Protein AF-A0A8J1UTD4-F1 (afdb_monomer_lite)

InterPro domains:
  IPR028082 Periplasmic binding protein-like I [SSF53822] (14-89)

Organism: Owenia fusiformis (NCBI:txid6347)

Sequence (133 aa):
NYKHSTNKDKRLLDLLYKNLLDVDFEGVTGRYFYNKTSGARQKDSYVGIWNTNRTLLEIGYYDTKENNLTMTEPPAVILKSKGGTAPPDSEKEHIVRRRISKASIIALSVFAGVGIVLALICIVYAVIHHEHV

pLDDT: mean 83.02, std 11.2, range [40.78, 97.5]

Foldseek 3Di:
DDPDDDPVNVVVVVVVLVVQQQDWDQDPQGIWHADPPPRDIDHKDWDWDQAPVRDTDTFWIADPVVRDTDGPDPQQVVVVVRPGHDDDPDDDDDPDDDDDDPVVVVVVVVVVVVVVVVVVVVVVVCVVCVVVD

Structure (mmCIF, N/CA/C/O backbone):
data_AF-A0A8J1UTD4-F1
#
_entry.id   AF-A0A8J1UTD4-F1
#
loop_
_atom_site.group_PDB
_atom_site.id
_atom_site.type_symbol
_atom_site.label_atom_id
_atom_site.label_alt_id
_atom_site.label_comp_id
_atom_site.label_asym_id
_atom_site.label_entity_id
_atom_site.label_seq_id
_atom_site.pdbx_PDB_ins_code
_atom_site.Cartn_x
_atom_site.Cartn_y
_atom_site.Cartn_z
_atom_site.occupancy
_atom_site.B_iso_or_equiv
_atom_site.auth_seq_id
_atom_site.auth_comp_id
_atom_site.auth_asym_id
_atom_site.auth_atom_id
_atom_site.pdbx_PDB_model_num
ATOM 1 N N . ASN A 1 1 ? -13.938 -25.882 48.367 1.00 40.78 1 ASN A N 1
ATOM 2 C C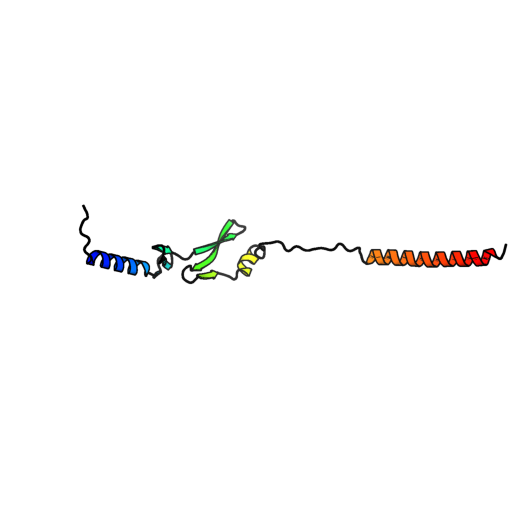A . ASN A 1 1 ? -15.348 -26.262 48.598 1.00 40.78 1 ASN A CA 1
ATOM 3 C C . ASN A 1 1 ? -16.274 -25.523 47.643 1.00 40.78 1 ASN A C 1
ATOM 5 O O . ASN A 1 1 ? -16.813 -24.503 48.026 1.00 40.78 1 ASN A O 1
ATOM 9 N N . TYR A 1 2 ? -16.470 -26.020 46.419 1.00 48.00 2 TYR A N 1
ATOM 10 C CA . TYR A 1 2 ? -17.560 -25.561 45.542 1.00 48.00 2 TYR A CA 1
ATOM 11 C C . TYR A 1 2 ? -18.126 -26.775 44.799 1.00 48.00 2 TYR A C 1
ATOM 13 O O . TYR A 1 2 ? -17.846 -27.013 43.629 1.00 48.00 2 TYR A O 1
ATOM 21 N N . LYS A 1 3 ? -18.858 -27.617 45.531 1.00 51.88 3 LYS A N 1
ATOM 22 C CA . LYS A 1 3 ? -19.597 -28.763 44.988 1.00 51.88 3 LYS A CA 1
ATOM 23 C C . LYS A 1 3 ? -21.082 -28.512 45.219 1.00 51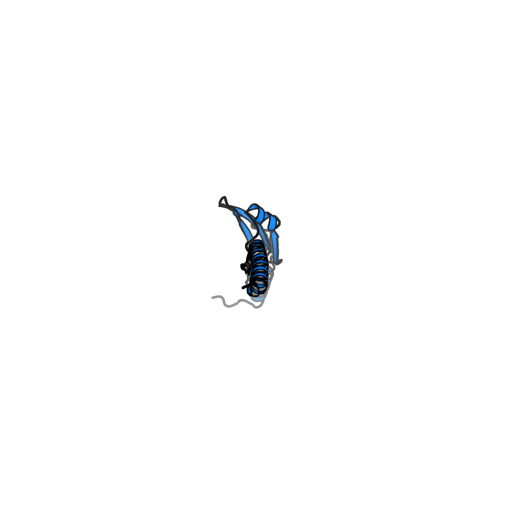.88 3 LYS A C 1
ATOM 25 O O . LYS A 1 3 ? -21.604 -28.900 46.250 1.00 51.88 3 LYS A O 1
ATOM 30 N N . HIS A 1 4 ? -21.695 -27.787 44.284 1.00 50.75 4 HIS A N 1
ATOM 31 C CA . HIS A 1 4 ? -23.084 -27.931 43.824 1.00 50.75 4 HIS A CA 1
ATOM 32 C C . HIS A 1 4 ? -23.434 -26.741 42.921 1.00 50.75 4 HIS A C 1
ATOM 34 O O . HIS A 1 4 ? -24.132 -25.822 43.320 1.00 50.75 4 HIS A O 1
ATOM 40 N N . SER A 1 5 ? -22.931 -26.754 41.683 1.00 56.34 5 SER A N 1
ATOM 41 C CA . SER A 1 5 ? -23.576 -25.996 40.607 1.00 56.34 5 SER A CA 1
ATOM 42 C C . SER A 1 5 ? -24.716 -26.870 40.094 1.00 56.34 5 SER A C 1
ATOM 44 O O . SER A 1 5 ? -24.477 -27.965 39.570 1.00 56.34 5 SER A O 1
ATOM 46 N N . THR A 1 6 ? -25.955 -26.454 40.343 1.00 67.69 6 THR A N 1
ATOM 47 C CA . THR A 1 6 ? -27.141 -27.160 39.858 1.00 67.69 6 THR A CA 1
ATOM 48 C C . THR A 1 6 ? -27.233 -27.012 38.334 1.00 67.69 6 THR A C 1
ATOM 50 O O . THR A 1 6 ? -26.713 -26.062 37.754 1.00 67.69 6 THR A O 1
ATOM 53 N N . ASN A 1 7 ? -27.894 -27.943 37.637 1.00 69.94 7 ASN A N 1
ATOM 54 C CA . ASN A 1 7 ? -28.043 -27.882 36.170 1.00 69.94 7 ASN A CA 1
ATOM 55 C C . ASN A 1 7 ? -28.682 -26.564 35.674 1.00 69.94 7 ASN A C 1
ATOM 57 O O . ASN A 1 7 ? -28.468 -26.157 34.533 1.00 69.94 7 ASN A O 1
ATOM 61 N N . LYS A 1 8 ? -29.456 -25.888 36.536 1.00 75.75 8 LYS A N 1
ATOM 62 C CA . LYS A 1 8 ? -30.013 -24.558 36.267 1.00 75.75 8 LYS A CA 1
ATOM 63 C C . LYS A 1 8 ? -28.929 -23.480 36.234 1.00 75.75 8 LYS A C 1
ATOM 65 O O . LYS A 1 8 ? -28.942 -22.671 35.314 1.00 75.75 8 LYS A O 1
ATOM 70 N N . ASP A 1 9 ? -27.965 -23.523 37.150 1.00 81.50 9 ASP A N 1
ATOM 71 C CA . ASP A 1 9 ? -26.876 -22.539 37.234 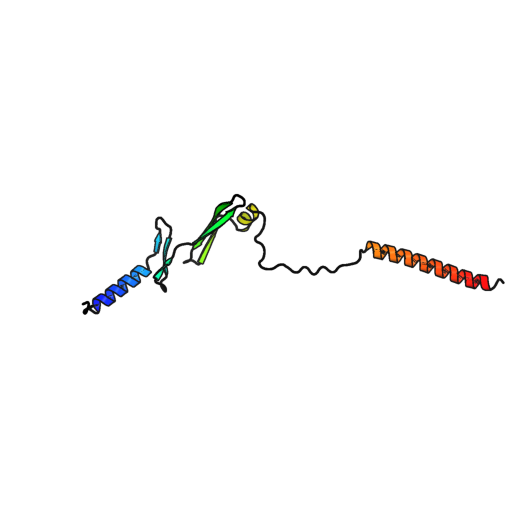1.00 81.50 9 ASP A CA 1
ATOM 72 C C . ASP A 1 9 ? -25.966 -22.600 36.003 1.00 81.50 9 ASP A C 1
ATOM 74 O O . ASP A 1 9 ? -25.563 -21.567 35.477 1.00 81.50 9 ASP A O 1
ATOM 78 N N . LYS A 1 10 ? -25.709 -23.807 35.478 1.00 83.06 10 LYS A N 1
ATOM 79 C CA . LYS A 1 10 ? -24.943 -23.990 34.233 1.00 83.06 10 LYS A CA 1
ATOM 80 C C . LYS A 1 10 ? -25.666 -23.422 33.012 1.00 83.06 10 LYS A C 1
ATOM 82 O O . LYS A 1 10 ? -25.052 -22.726 32.215 1.00 83.06 10 LYS A O 1
ATOM 87 N N . ARG A 1 11 ? -26.977 -23.666 32.887 1.00 87.06 11 ARG A N 1
ATOM 88 C CA . ARG A 1 11 ? -27.796 -23.081 31.809 1.00 87.06 11 ARG A CA 1
ATOM 89 C C . ARG A 1 11 ? -27.839 -21.560 31.877 1.00 87.06 11 ARG A C 1
ATOM 91 O O . ARG A 1 11 ? -27.837 -20.907 30.840 1.00 87.06 11 ARG A O 1
ATOM 98 N N . LEU A 1 12 ? -27.910 -21.011 33.086 1.00 88.38 12 LEU A N 1
ATOM 99 C CA . LEU A 1 12 ? -27.949 -19.570 33.304 1.00 88.38 12 LEU A CA 1
ATOM 100 C C . LEU A 1 12 ? -26.598 -18.933 32.951 1.00 88.38 12 LEU A C 1
ATOM 102 O O . LEU A 1 12 ? -26.571 -17.899 32.287 1.00 88.38 12 LEU A O 1
ATOM 1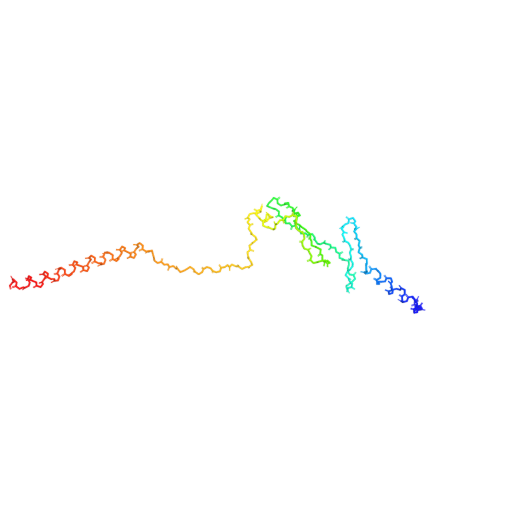06 N N . LEU A 1 13 ? -25.490 -19.595 33.298 1.00 90.00 13 LEU A N 1
ATOM 107 C CA . LEU A 1 13 ? -24.144 -19.184 32.903 1.00 90.00 13 LEU A CA 1
ATOM 108 C C . LEU A 1 13 ? -23.944 -19.230 31.379 1.00 90.00 13 LEU A C 1
ATOM 110 O O . LEU A 1 13 ? -23.438 -18.265 30.817 1.00 90.00 13 LEU A O 1
ATOM 114 N N . ASP A 1 14 ? -24.392 -20.293 30.705 1.00 89.56 14 ASP A N 1
ATOM 115 C CA . ASP A 1 14 ? -24.326 -20.400 29.239 1.00 89.56 14 ASP A CA 1
ATOM 116 C C . ASP A 1 14 ? -25.153 -19.311 28.545 1.00 89.56 14 ASP A C 1
ATOM 118 O O . ASP A 1 14 ? -24.707 -18.712 27.567 1.00 89.56 14 ASP A O 1
ATOM 122 N N . LEU A 1 15 ? -26.351 -19.019 29.061 1.00 88.38 15 LEU A N 1
ATOM 123 C CA . LEU A 1 15 ? -27.193 -17.927 28.564 1.00 88.38 15 LEU A CA 1
ATOM 124 C C . LEU A 1 15 ? -26.518 -16.567 28.745 1.00 88.38 15 LEU A C 1
ATOM 126 O O . LEU A 1 15 ? -26.526 -15.757 27.821 1.00 88.38 15 LEU A O 1
ATOM 130 N N . LEU A 1 16 ? -25.921 -16.315 29.910 1.00 90.12 16 LEU A N 1
ATOM 131 C CA . LEU A 1 16 ? -25.166 -15.089 30.164 1.00 90.12 16 LEU A CA 1
ATOM 132 C C . LEU A 1 16 ? -23.961 -14.973 29.232 1.00 90.12 16 LEU A C 1
ATOM 134 O O . LEU A 1 16 ? -23.761 -13.917 28.640 1.00 90.12 16 LEU A O 1
ATOM 138 N N . TYR A 1 17 ? -23.196 -16.050 29.059 1.00 89.31 17 TYR A N 1
ATOM 139 C CA . TYR A 1 17 ? -22.024 -16.064 28.189 1.00 89.31 17 TYR A CA 1
ATOM 140 C C . TYR A 1 17 ? -22.405 -15.822 26.726 1.00 89.31 17 TYR A C 1
ATOM 142 O O . TYR A 1 17 ? -21.790 -15.001 26.049 1.00 89.31 17 TYR A O 1
ATOM 150 N N . LYS A 1 18 ? -23.479 -16.462 26.251 1.00 88.38 18 LYS A N 1
ATOM 151 C CA . LYS A 1 18 ? -24.000 -16.249 24.898 1.00 88.38 18 LYS A CA 1
ATOM 152 C C . LYS A 1 18 ? -24.453 -14.805 24.680 1.00 88.38 18 LYS A C 1
ATOM 154 O O . LYS A 1 18 ? -24.073 -14.200 23.685 1.00 88.38 18 LYS A O 1
ATOM 159 N N . ASN A 1 19 ? -25.216 -14.246 25.620 1.00 90.19 19 ASN A N 1
ATOM 160 C CA . ASN A 1 19 ? -25.672 -12.858 25.531 1.00 90.19 19 ASN A CA 1
ATOM 161 C C . ASN A 1 19 ? -24.507 -11.865 25.601 1.00 90.19 19 ASN A C 1
ATOM 163 O O . ASN A 1 19 ? -24.537 -10.858 24.905 1.00 90.19 19 ASN A O 1
ATOM 167 N N . LEU A 1 20 ? -23.470 -12.154 26.395 1.00 89.44 20 LEU A N 1
ATOM 168 C CA . LEU A 1 20 ? -22.266 -11.328 26.472 1.00 89.44 20 LEU A CA 1
ATOM 169 C C . LEU A 1 20 ? -21.536 -11.275 25.123 1.00 89.44 20 LEU A C 1
ATOM 171 O O . LEU A 1 20 ? -21.106 -10.205 24.706 1.00 89.44 20 LEU A O 1
ATOM 175 N N . LEU A 1 21 ? -21.418 -12.411 24.432 1.00 89.50 21 LEU A N 1
ATOM 176 C CA . LEU A 1 21 ? -20.761 -12.483 23.124 1.00 89.50 21 LEU A CA 1
ATOM 177 C C . LEU A 1 21 ? -21.562 -11.825 21.989 1.00 89.50 21 LEU A C 1
ATOM 179 O O . LEU A 1 21 ? -20.983 -11.510 20.952 1.00 89.50 21 LEU A O 1
ATOM 183 N N . ASP A 1 22 ? -22.865 -11.610 22.173 1.00 88.56 22 ASP A N 1
ATOM 184 C CA . ASP A 1 22 ? -23.736 -10.930 21.203 1.00 88.56 22 ASP A CA 1
ATOM 185 C C . ASP A 1 22 ? -23.795 -9.401 21.403 1.00 88.56 22 ASP A C 1
ATOM 187 O O . ASP A 1 22 ? -24.501 -8.708 20.670 1.00 88.56 22 ASP A O 1
ATOM 191 N N . VAL A 1 23 ? -23.037 -8.854 22.357 1.00 87.94 23 VAL A N 1
ATOM 192 C CA . VAL A 1 23 ? -22.967 -7.409 22.603 1.00 87.94 23 VAL A CA 1
ATOM 193 C C . VAL A 1 23 ? -22.237 -6.685 21.462 1.00 87.94 23 VAL A C 1
ATOM 195 O O . VAL A 1 23 ? -21.096 -7.014 21.135 1.00 87.94 23 VAL A O 1
ATOM 198 N N . ASP A 1 24 ? -22.891 -5.658 20.913 1.00 88.56 24 ASP A N 1
ATOM 199 C CA . ASP A 1 24 ? -22.354 -4.701 19.938 1.00 88.56 24 ASP A CA 1
ATOM 200 C C . ASP A 1 24 ? -22.865 -3.295 20.286 1.00 88.56 24 ASP A C 1
ATOM 202 O O . ASP A 1 24 ? -24.078 -3.070 20.299 1.00 88.56 24 ASP A O 1
ATOM 206 N N . PHE A 1 25 ? -21.969 -2.371 20.638 1.00 87.56 25 PHE A N 1
ATOM 207 C CA . PHE A 1 25 ? -22.339 -0.991 20.973 1.00 87.56 25 PHE A CA 1
ATOM 208 C C . PHE A 1 25 ? -21.211 0.005 20.696 1.00 87.56 25 PHE A C 1
ATOM 210 O O . PHE A 1 25 ? -20.037 -0.356 20.658 1.00 87.56 25 PHE A O 1
ATOM 217 N N . GLU A 1 26 ? -21.569 1.282 20.573 1.00 85.75 26 GLU A N 1
ATOM 218 C CA . GLU A 1 26 ? -20.621 2.385 20.409 1.00 85.75 26 GLU A CA 1
ATOM 219 C C . GLU A 1 26 ? -20.211 2.957 21.775 1.00 85.75 26 GLU A C 1
ATOM 221 O O . GLU A 1 26 ? -21.054 3.439 22.536 1.00 85.75 26 GLU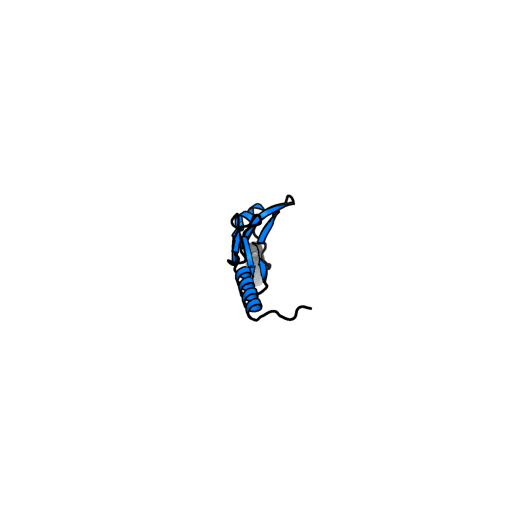 A O 1
ATOM 226 N N . GLY A 1 27 ? -18.922 2.884 22.112 1.00 84.12 27 GLY A N 1
ATOM 227 C CA . GLY A 1 27 ? -18.367 3.463 23.338 1.00 84.12 27 GLY A CA 1
ATOM 228 C C . GLY A 1 27 ? -17.542 4.724 23.075 1.00 84.12 27 GLY A C 1
ATOM 229 O O . GLY A 1 27 ? -17.284 5.098 21.939 1.00 84.12 27 GLY A O 1
ATOM 230 N N . VAL A 1 28 ? -17.014 5.343 24.138 1.00 82.31 28 VAL A N 1
ATOM 231 C CA . VAL A 1 28 ? -16.109 6.514 24.026 1.00 82.31 28 VAL A CA 1
ATOM 232 C C . VAL A 1 28 ? -14.872 6.204 23.176 1.00 82.31 28 VAL A C 1
ATOM 234 O O . VAL A 1 28 ? -14.298 7.080 22.540 1.00 82.31 28 VAL A O 1
ATOM 237 N N . THR A 1 29 ? -14.445 4.942 23.168 1.00 75.88 29 THR A N 1
ATOM 238 C CA . THR A 1 29 ? -13.281 4.501 22.404 1.00 75.88 29 THR A CA 1
ATOM 239 C C . THR A 1 29 ? -13.628 3.953 21.021 1.00 75.88 29 THR A C 1
ATOM 241 O O . THR A 1 29 ? -12.717 3.414 20.402 1.00 75.88 29 THR A O 1
ATOM 244 N N . GLY A 1 30 ? -14.876 4.028 20.557 1.00 76.44 30 GLY A N 1
ATOM 245 C CA . GLY A 1 30 ? -15.337 3.447 19.290 1.00 76.44 30 GLY A CA 1
ATOM 246 C C . GLY A 1 30 ? -16.252 2.227 19.460 1.00 76.44 30 GLY A C 1
ATOM 247 O O . GLY A 1 30 ? -16.521 1.802 20.595 1.00 76.44 30 GLY A O 1
ATOM 248 N N . ARG A 1 31 ? -16.669 1.641 18.331 1.00 82.12 31 ARG A N 1
ATOM 249 C CA . ARG A 1 31 ? -17.481 0.421 18.269 1.00 82.12 31 ARG A CA 1
ATOM 250 C C . ARG A 1 31 ? -16.807 -0.738 18.984 1.00 82.12 31 ARG A C 1
ATOM 252 O O . ARG A 1 31 ? -15.606 -0.996 18.848 1.00 82.12 31 ARG A O 1
ATOM 259 N N . TYR A 1 32 ? -17.608 -1.442 19.759 1.00 83.75 32 TYR A N 1
ATOM 260 C CA . TYR A 1 32 ? -17.196 -2.542 20.600 1.00 83.75 32 TYR A CA 1
ATOM 261 C C . TYR A 1 32 ? -18.010 -3.776 20.266 1.00 83.75 32 TYR A C 1
ATOM 263 O O . TYR A 1 32 ? -19.236 -3.731 20.301 1.00 83.75 32 TYR A O 1
ATOM 271 N N . PHE A 1 33 ? -17.331 -4.895 20.041 1.00 89.19 33 PHE A N 1
ATOM 272 C CA . PHE A 1 33 ? -17.985 -6.187 19.897 1.00 89.19 33 PHE A CA 1
ATOM 273 C C . PHE A 1 33 ? -17.048 -7.323 20.303 1.00 89.19 33 PHE A C 1
ATOM 275 O O . PHE A 1 33 ? -15.826 -7.164 20.366 1.00 89.19 33 PHE A O 1
ATOM 282 N N . TYR A 1 34 ? -17.617 -8.491 20.584 1.00 89.31 34 TYR A N 1
ATOM 283 C CA . TYR A 1 34 ? -16.847 -9.694 20.878 1.00 89.31 34 TYR A CA 1
ATOM 284 C C . TYR A 1 34 ? -16.747 -10.613 19.664 1.00 89.31 34 TYR A C 1
ATOM 286 O O . TYR A 1 34 ? -17.705 -10.821 18.919 1.00 89.31 34 TYR A O 1
ATOM 294 N N . ASN A 1 35 ? -15.583 -11.236 19.498 1.00 85.88 35 ASN A N 1
ATOM 295 C CA . ASN A 1 35 ? -15.441 -12.369 18.600 1.00 85.88 35 ASN A CA 1
ATOM 296 C C . ASN A 1 35 ? -16.121 -13.594 19.231 1.00 85.88 35 ASN A C 1
ATOM 298 O O . ASN A 1 35 ? -15.718 -14.053 20.300 1.00 85.88 35 ASN A O 1
ATOM 302 N N . LYS A 1 36 ? -17.131 -14.146 18.551 1.00 83.62 36 LYS A N 1
ATOM 303 C CA . LYS A 1 36 ? -17.937 -15.269 19.061 1.00 83.62 36 LYS A CA 1
ATOM 304 C C . LYS A 1 36 ? -17.143 -16.560 19.277 1.00 83.62 36 LYS A C 1
ATOM 306 O O . LYS A 1 36 ? -17.564 -17.395 20.069 1.00 83.62 36 LYS A O 1
ATOM 311 N N . THR A 1 37 ? -16.016 -16.727 18.588 1.00 83.75 37 THR A N 1
ATOM 312 C CA . THR A 1 37 ? -15.190 -17.940 18.655 1.00 83.75 37 THR A CA 1
ATOM 313 C C . THR A 1 37 ? -14.095 -17.824 19.708 1.00 83.75 37 THR A C 1
ATOM 315 O O . THR A 1 37 ? -13.840 -18.780 20.434 1.00 83.75 37 THR A O 1
ATOM 318 N N . SER A 1 38 ? -13.430 -16.670 19.801 1.00 85.69 38 SER A N 1
ATOM 319 C CA . SER A 1 38 ? -12.308 -16.481 20.733 1.00 85.69 38 SER A CA 1
ATOM 320 C C . SER A 1 38 ? -12.699 -15.822 22.055 1.00 85.69 38 SER A C 1
ATOM 322 O O . SER A 1 38 ? -11.901 -15.819 22.989 1.00 85.69 38 SER A O 1
ATOM 324 N N . GLY A 1 39 ? -13.885 -15.211 22.137 1.00 84.19 39 GLY A N 1
ATOM 325 C CA . GLY A 1 39 ? -14.289 -14.367 23.264 1.00 84.19 39 GLY A CA 1
ATOM 326 C C . GLY A 1 39 ? -13.466 -13.082 23.397 1.00 84.19 39 GLY A C 1
ATOM 327 O O . GLY A 1 39 ? -13.620 -12.346 24.371 1.00 84.19 39 GLY A O 1
ATOM 328 N N . ALA A 1 40 ? -12.582 -12.797 22.436 1.00 85.88 40 ALA A N 1
ATOM 329 C CA . ALA A 1 40 ? -11.758 -11.603 22.456 1.00 85.88 40 ALA A CA 1
ATOM 330 C C . ALA A 1 40 ? -12.596 -10.378 22.091 1.00 85.88 40 ALA A C 1
ATOM 332 O O . ALA A 1 40 ? -13.377 -10.393 21.137 1.00 85.88 40 ALA A O 1
ATOM 333 N N . ARG A 1 41 ? -12.381 -9.294 22.833 1.00 85.12 41 ARG A N 1
ATOM 334 C CA . ARG A 1 41 ? -12.854 -7.964 22.461 1.00 85.12 41 ARG A CA 1
ATOM 335 C C . ARG A 1 41 ? -12.209 -7.560 21.134 1.00 85.12 41 ARG A C 1
ATOM 337 O O . ARG A 1 41 ? -10.984 -7.599 21.010 1.00 85.12 41 ARG A O 1
ATOM 344 N N . GLN A 1 42 ? -13.026 -7.107 20.196 1.00 85.62 42 GLN A N 1
ATOM 345 C CA . GLN A 1 42 ? -12.595 -6.489 18.951 1.00 85.62 42 GLN A CA 1
ATOM 346 C C . GLN A 1 42 ? -13.011 -5.019 18.909 1.00 85.62 42 GLN A C 1
ATOM 348 O O . GLN A 1 42 ? -13.904 -4.572 19.632 1.00 85.62 42 GLN A O 1
ATOM 353 N N . LYS A 1 43 ? -12.256 -4.260 18.124 1.00 83.06 43 LYS A N 1
ATOM 354 C CA . LYS A 1 43 ? -12.416 -2.830 17.891 1.00 83.06 43 LYS A CA 1
ATOM 355 C C . LYS A 1 43 ? -11.910 -2.551 16.479 1.00 83.06 43 LYS A C 1
ATOM 357 O O . LYS A 1 43 ? -11.000 -3.241 16.008 1.00 83.06 43 LYS A O 1
ATOM 362 N N . ASP A 1 44 ? -12.447 -1.520 15.850 1.00 82.19 44 ASP A N 1
ATOM 363 C CA . ASP A 1 44 ? -11.919 -0.990 14.600 1.00 82.19 44 ASP A CA 1
ATOM 364 C C . ASP A 1 44 ? -10.435 -0.636 14.724 1.00 82.19 44 ASP A C 1
ATOM 366 O O . ASP A 1 44 ? -9.964 -0.067 15.721 1.00 82.19 44 ASP A O 1
ATOM 370 N N . SER A 1 45 ? -9.684 -1.021 13.697 1.00 83.62 45 SER A N 1
ATOM 371 C CA . SER A 1 45 ? -8.248 -0.784 13.626 1.00 83.62 45 SER A CA 1
ATOM 372 C C . SER A 1 45 ? -7.977 0.559 12.966 1.00 83.62 45 SER A C 1
ATOM 374 O O . SER A 1 45 ? -8.525 0.872 11.916 1.00 83.62 45 SER A O 1
ATOM 376 N N . TYR A 1 46 ? -7.109 1.350 13.583 1.00 85.38 46 TYR A N 1
ATOM 377 C CA . TYR A 1 46 ? -6.666 2.634 13.054 1.00 85.38 46 TYR A CA 1
ATOM 378 C C . TYR A 1 46 ? -5.559 2.437 12.016 1.00 85.38 46 TYR A C 1
ATOM 380 O O . TYR A 1 46 ? -4.636 1.647 12.235 1.00 85.38 46 TYR A O 1
ATOM 388 N N . VAL A 1 47 ? -5.617 3.197 10.922 1.00 86.50 47 VAL A N 1
ATOM 389 C CA . VAL A 1 47 ? -4.566 3.240 9.905 1.00 86.50 47 VAL A CA 1
ATOM 390 C C . VAL A 1 47 ? -3.992 4.652 9.840 1.00 86.50 47 VAL A C 1
ATOM 392 O O . VAL A 1 47 ? -4.692 5.623 9.547 1.00 86.50 47 VAL A O 1
ATOM 395 N N . GLY A 1 48 ? -2.688 4.759 10.089 1.00 86.69 48 GLY A N 1
ATOM 396 C CA . GLY A 1 48 ? -1.954 6.017 10.027 1.00 86.69 48 GLY A CA 1
ATOM 397 C C . GLY A 1 48 ? -0.672 5.897 9.218 1.00 86.69 48 GLY A C 1
ATOM 398 O O . GLY A 1 48 ? -0.101 4.813 9.082 1.00 86.69 48 GLY A O 1
ATOM 399 N N . ILE A 1 49 ? -0.212 7.028 8.693 1.00 84.50 49 ILE A N 1
ATOM 400 C CA . ILE A 1 49 ? 1.036 7.131 7.941 1.00 84.50 49 ILE A CA 1
ATOM 401 C C . ILE A 1 49 ? 1.894 8.266 8.495 1.00 84.50 49 ILE A C 1
ATOM 403 O O . ILE A 1 49 ? 1.395 9.331 8.864 1.00 84.50 49 ILE A O 1
ATOM 407 N N . TRP A 1 50 ? 3.205 8.049 8.554 1.00 82.69 50 TRP A N 1
ATOM 408 C CA . TRP A 1 50 ? 4.147 9.091 8.945 1.00 82.69 50 TRP A CA 1
ATOM 409 C C . TRP A 1 50 ? 4.449 9.994 7.755 1.00 82.69 50 TRP A C 1
ATOM 411 O O . TRP A 1 50 ? 4.860 9.534 6.691 1.00 82.69 50 TRP A O 1
ATOM 421 N N . ASN A 1 51 ? 4.259 11.296 7.937 1.00 76.75 51 ASN A N 1
ATOM 422 C CA . ASN A 1 51 ? 4.657 12.291 6.953 1.00 76.75 51 ASN A CA 1
ATOM 423 C C . ASN A 1 51 ? 6.182 12.530 6.989 1.00 76.75 51 ASN A C 1
ATOM 425 O O . ASN A 1 51 ? 6.846 12.237 7.984 1.00 76.75 51 ASN A O 1
ATOM 429 N N . THR A 1 52 ? 6.731 13.160 5.947 1.00 74.19 52 THR A N 1
ATOM 430 C CA . THR A 1 52 ? 8.130 13.623 5.871 1.00 74.19 52 THR A CA 1
ATOM 431 C C . THR A 1 52 ? 8.528 14.506 7.058 1.00 74.19 52 THR A C 1
ATOM 433 O O . THR A 1 52 ? 9.659 14.438 7.528 1.00 74.19 52 THR A O 1
ATOM 436 N N . ASN A 1 53 ? 7.572 15.255 7.614 1.00 80.81 53 ASN A N 1
ATOM 437 C CA . ASN A 1 53 ? 7.754 16.090 8.806 1.00 80.81 53 ASN A CA 1
ATOM 438 C C . ASN A 1 53 ? 7.641 15.314 10.135 1.00 80.81 53 ASN A C 1
ATOM 440 O O . ASN A 1 53 ? 7.511 15.932 11.188 1.00 80.81 53 ASN A O 1
ATOM 444 N N . ARG A 1 54 ? 7.658 13.973 10.103 1.00 84.06 54 ARG A N 1
ATOM 445 C CA . ARG A 1 54 ? 7.506 13.085 11.273 1.00 84.06 54 ARG A CA 1
ATOM 446 C C . ARG A 1 54 ? 6.222 13.320 12.070 1.00 84.06 54 ARG A C 1
ATOM 448 O O . ARG A 1 54 ? 6.181 13.098 13.274 1.00 84.06 54 ARG A O 1
ATOM 455 N N . THR A 1 55 ? 5.163 13.746 11.394 1.00 83.94 55 THR A N 1
ATOM 456 C CA . THR A 1 55 ? 3.825 13.822 11.974 1.00 83.94 55 THR A CA 1
ATOM 457 C C . THR A 1 55 ? 3.033 12.585 11.572 1.00 83.94 55 THR A C 1
ATOM 459 O O . THR A 1 55 ? 3.026 12.212 10.396 1.00 83.94 55 THR A O 1
ATOM 462 N N . LEU A 1 56 ? 2.399 11.932 12.548 1.00 84.44 56 LEU A N 1
ATOM 463 C CA . LEU A 1 56 ? 1.475 10.833 12.290 1.00 84.44 56 LEU A CA 1
ATOM 464 C C . LEU A 1 56 ? 0.168 11.423 11.757 1.00 84.44 56 LEU A C 1
ATOM 466 O O . LEU A 1 56 ? -0.471 12.227 12.434 1.00 84.44 56 LEU A O 1
ATOM 470 N N . LEU A 1 57 ? -0.196 11.046 10.537 1.00 83.50 57 LEU A N 1
ATOM 471 C CA . LEU A 1 57 ? -1.456 11.420 9.916 1.00 83.50 57 LEU A CA 1
ATOM 472 C C . LEU A 1 57 ? -2.384 10.209 9.914 1.00 83.50 57 LEU A C 1
ATOM 474 O O . LEU A 1 57 ? -2.000 9.126 9.477 1.00 83.50 57 LEU A O 1
ATOM 478 N N . GLU A 1 58 ? -3.610 10.418 10.364 1.00 86.81 58 GLU A N 1
ATOM 479 C CA . GLU A 1 58 ? -4.694 9.453 10.241 1.00 86.81 58 GLU A CA 1
ATOM 480 C C . GLU A 1 58 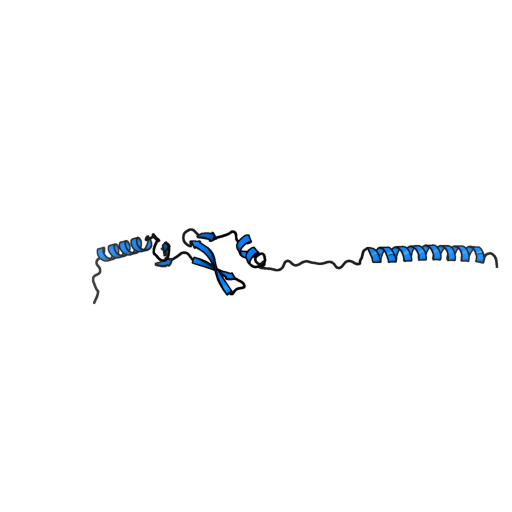? -5.213 9.401 8.807 1.00 86.81 58 GLU A C 1
ATOM 482 O O . GLU A 1 58 ? -5.539 10.436 8.224 1.00 86.81 58 GLU A O 1
ATOM 487 N N . ILE A 1 59 ? -5.275 8.197 8.237 1.00 88.31 59 ILE A N 1
ATOM 488 C CA . ILE A 1 59 ? -5.691 7.993 6.842 1.00 88.31 59 ILE A CA 1
ATOM 489 C C . ILE A 1 59 ? -6.918 7.096 6.701 1.00 88.31 59 ILE A C 1
ATOM 491 O O . ILE A 1 59 ? -7.467 6.995 5.603 1.00 88.31 59 ILE A O 1
ATOM 495 N N . GLY A 1 60 ? -7.358 6.456 7.784 1.00 89.75 60 GLY A N 1
ATOM 496 C CA . GLY A 1 60 ? -8.573 5.661 7.775 1.00 89.75 60 GLY A CA 1
ATOM 497 C C . GLY A 1 60 ? -8.721 4.718 8.959 1.00 89.75 60 GLY A C 1
ATOM 498 O O . GLY A 1 60 ? -7.874 4.649 9.853 1.00 89.75 60 GLY A O 1
ATOM 499 N N . TYR A 1 61 ? -9.798 3.945 8.900 1.00 89.31 61 TYR A N 1
ATOM 500 C CA . TYR A 1 61 ? -10.167 2.930 9.873 1.00 89.31 61 TYR A CA 1
ATOM 501 C C . TYR A 1 61 ? -10.585 1.651 9.163 1.00 89.31 61 TYR A C 1
ATOM 503 O O . TYR A 1 61 ? -11.162 1.682 8.075 1.00 89.31 61 TYR A O 1
ATOM 511 N N . TYR A 1 62 ? -10.316 0.526 9.804 1.00 88.38 62 TYR A N 1
ATOM 512 C CA . TYR A 1 62 ? -10.703 -0.789 9.332 1.00 88.38 62 TYR A CA 1
ATOM 513 C C . TYR A 1 62 ? -11.689 -1.429 10.307 1.00 88.38 62 TYR A C 1
ATOM 515 O O . TYR A 1 62 ? -11.314 -1.763 11.437 1.00 88.38 62 TYR A O 1
ATOM 523 N N . ASP A 1 63 ? -12.930 -1.606 9.853 1.00 86.75 63 ASP A N 1
ATOM 524 C CA . ASP A 1 63 ? -13.960 -2.357 10.566 1.00 86.75 63 ASP A CA 1
ATOM 525 C C . ASP A 1 63 ? -13.708 -3.854 10.345 1.00 86.75 63 ASP A C 1
ATOM 527 O O . ASP A 1 63 ? -13.802 -4.389 9.235 1.00 86.75 63 ASP A O 1
ATOM 531 N N . THR A 1 64 ? -13.361 -4.535 11.436 1.00 83.56 64 THR A N 1
ATOM 532 C CA . THR A 1 64 ? -13.031 -5.966 11.437 1.00 83.56 64 THR A CA 1
ATOM 533 C C . THR A 1 64 ? -14.266 -6.866 11.371 1.00 83.56 64 THR A C 1
ATOM 535 O O . THR A 1 64 ? -14.143 -8.021 10.963 1.00 83.56 64 THR A O 1
ATOM 538 N N . LYS A 1 65 ? -15.449 -6.364 11.736 1.00 82.44 65 LYS A N 1
ATOM 539 C CA . LYS A 1 65 ? -16.721 -7.093 11.677 1.00 82.44 65 LYS A CA 1
ATOM 540 C C . LYS A 1 65 ? -17.289 -7.099 10.265 1.00 82.44 65 LYS A C 1
ATOM 542 O O . LYS A 1 65 ? -17.773 -8.131 9.805 1.00 82.44 65 LYS A O 1
ATOM 547 N N . GLU A 1 66 ? -17.230 -5.954 9.596 1.00 86.88 66 GLU A N 1
ATOM 548 C CA . GLU A 1 66 ? -17.773 -5.766 8.246 1.00 86.88 66 GLU A CA 1
ATOM 549 C C . GLU A 1 66 ? -16.723 -5.986 7.152 1.00 86.88 66 GLU A C 1
ATOM 551 O O . GLU A 1 66 ? -17.058 -5.993 5.968 1.00 86.88 66 GLU A O 1
ATOM 556 N N . ASN A 1 67 ? -15.463 -6.223 7.544 1.00 87.44 67 ASN A N 1
ATOM 557 C CA . ASN A 1 67 ? -14.330 -6.400 6.636 1.00 87.44 67 ASN A CA 1
ATOM 558 C C . ASN A 1 67 ? -14.210 -5.203 5.674 1.00 87.44 67 ASN A C 1
ATOM 560 O O . ASN A 1 67 ? -14.036 -5.365 4.463 1.00 87.44 67 ASN A O 1
ATOM 564 N N . ASN A 1 68 ? -14.360 -3.998 6.230 1.00 89.75 68 ASN A N 1
ATOM 565 C CA . ASN A 1 68 ? -14.495 -2.760 5.476 1.00 89.75 68 ASN A CA 1
ATOM 566 C C . ASN A 1 68 ? -13.389 -1.767 5.849 1.00 89.75 68 ASN A C 1
ATOM 568 O O . ASN A 1 68 ? -13.187 -1.449 7.021 1.00 89.75 68 ASN A O 1
ATOM 572 N N . LEU A 1 69 ? -12.684 -1.256 4.839 1.00 89.19 69 LEU A N 1
ATOM 573 C CA . LEU A 1 69 ? -11.660 -0.228 4.995 1.00 89.19 69 LEU A CA 1
ATOM 574 C C . LEU A 1 69 ? -12.236 1.124 4.575 1.00 89.19 69 LEU A C 1
ATOM 576 O O . LEU A 1 69 ? -12.459 1.370 3.390 1.00 89.19 69 LEU A O 1
ATOM 580 N N . THR A 1 70 ? -12.407 2.020 5.540 1.00 88.94 70 THR A N 1
ATOM 581 C CA . THR A 1 70 ? -12.828 3.399 5.292 1.00 88.94 70 THR A CA 1
ATOM 582 C C . THR A 1 70 ? -11.603 4.297 5.318 1.00 88.94 70 THR A C 1
ATOM 584 O O . THR A 1 70 ? -10.910 4.364 6.330 1.00 88.94 70 THR A O 1
ATOM 587 N N . MET A 1 71 ? -11.328 5.000 4.222 1.00 88.38 71 MET A N 1
ATOM 588 C CA . MET A 1 71 ? -10.212 5.946 4.140 1.00 88.38 71 MET A CA 1
ATOM 589 C C . MET A 1 71 ? -10.723 7.382 4.110 1.00 88.38 71 MET A C 1
ATOM 591 O O . MET A 1 71 ? -11.745 7.662 3.486 1.00 88.38 71 MET A O 1
ATOM 595 N N . THR A 1 72 ? -9.999 8.295 4.757 1.00 86.69 72 THR A N 1
ATOM 596 C CA . THR A 1 72 ? -10.354 9.725 4.807 1.00 86.69 72 THR A CA 1
ATOM 597 C C . THR A 1 72 ? -10.262 10.375 3.426 1.00 86.69 72 THR A C 1
ATOM 599 O O . THR A 1 72 ? -11.010 11.292 3.103 1.00 86.69 72 THR A O 1
ATOM 602 N N . GLU A 1 73 ? -9.351 9.871 2.594 1.00 84.38 73 GLU A N 1
ATOM 603 C CA . GLU A 1 73 ? -9.128 10.313 1.223 1.00 84.38 73 GLU A CA 1
ATOM 604 C C . GLU A 1 73 ? -8.798 9.113 0.323 1.00 84.38 73 GLU A C 1
ATOM 606 O O . GLU A 1 73 ? -8.393 8.055 0.814 1.00 84.38 73 GLU A O 1
ATOM 611 N N . PRO A 1 74 ? -8.914 9.253 -1.009 1.00 83.81 74 PRO A N 1
ATOM 612 C CA . PRO A 1 74 ? -8.466 8.215 -1.924 1.00 83.81 74 PRO A CA 1
ATOM 613 C C . PRO A 1 74 ? -6.969 7.902 -1.722 1.00 83.81 74 PRO A C 1
ATOM 615 O O . PRO A 1 74 ? -6.166 8.837 -1.626 1.00 83.81 74 PRO A O 1
ATOM 618 N N . PRO A 1 75 ? -6.545 6.620 -1.770 1.00 76.75 75 PRO A N 1
ATOM 619 C CA . PRO A 1 75 ? -5.143 6.223 -1.594 1.00 76.75 75 PRO A CA 1
ATOM 620 C C . PRO A 1 75 ? -4.177 6.995 -2.496 1.00 76.75 75 PRO A C 1
ATOM 622 O O . PRO A 1 75 ? -3.086 7.375 -2.081 1.00 76.75 75 PRO A O 1
ATOM 625 N N . ALA A 1 76 ? -4.597 7.277 -3.733 1.00 72.50 76 ALA A N 1
ATOM 626 C CA . ALA A 1 76 ? -3.806 8.042 -4.685 1.00 72.50 76 ALA A CA 1
ATOM 627 C C . ALA A 1 76 ? -3.515 9.471 -4.201 1.00 72.50 76 ALA A C 1
ATOM 629 O O . ALA A 1 76 ? -2.430 9.973 -4.464 1.00 72.50 76 ALA A O 1
ATOM 630 N N . VAL A 1 77 ? -4.440 10.124 -3.493 1.00 75.31 77 VAL A N 1
ATOM 631 C CA . VAL A 1 77 ? -4.242 11.481 -2.953 1.00 75.31 77 VAL A CA 1
ATOM 632 C C . VAL A 1 77 ? -3.325 11.430 -1.734 1.00 75.31 77 VAL A C 1
ATOM 634 O O . VAL A 1 77 ? -2.339 12.170 -1.683 1.00 75.31 77 VAL A O 1
ATOM 637 N N . ILE A 1 78 ? -3.571 10.477 -0.830 1.00 76.00 78 ILE A N 1
ATOM 638 C CA . ILE A 1 78 ? -2.745 10.237 0.360 1.00 76.00 78 ILE A CA 1
ATOM 639 C C . ILE A 1 78 ? -1.282 10.028 -0.049 1.00 76.00 78 ILE A C 1
ATOM 641 O O . ILE A 1 78 ? -0.392 10.708 0.459 1.00 76.00 78 ILE A O 1
ATOM 645 N N . LEU A 1 79 ? -1.034 9.154 -1.027 1.00 73.62 79 LEU A N 1
ATOM 646 C CA . LEU A 1 79 ? 0.311 8.817 -1.499 1.00 73.62 79 LEU A CA 1
ATOM 647 C C . LEU A 1 79 ? 0.933 9.942 -2.345 1.00 73.62 79 LEU A C 1
ATOM 649 O O . LEU A 1 79 ? 2.110 10.275 -2.169 1.00 73.62 79 LEU A O 1
ATOM 653 N N . LYS A 1 80 ? 0.150 10.602 -3.213 1.00 68.44 80 LYS A N 1
ATOM 654 C CA . LYS A 1 80 ? 0.635 11.708 -4.060 1.00 68.44 80 LYS A CA 1
ATOM 655 C C . LYS A 1 80 ? 1.038 12.924 -3.230 1.00 68.44 80 LYS A C 1
ATOM 657 O O . LYS A 1 80 ? 2.032 13.568 -3.557 1.00 68.44 80 LYS A O 1
ATOM 662 N N . SER A 1 81 ? 0.346 13.188 -2.119 1.00 60.53 81 SER A N 1
ATOM 663 C CA . SER A 1 81 ? 0.730 14.225 -1.149 1.00 60.53 81 SER A CA 1
ATOM 664 C C . SER A 1 81 ? 2.070 13.946 -0.443 1.00 60.53 81 SER A C 1
ATOM 666 O O . SER A 1 81 ? 2.602 14.827 0.237 1.00 60.53 81 SER A O 1
ATOM 668 N N . LYS A 1 82 ? 2.622 12.730 -0.592 1.00 62.53 82 LYS A N 1
ATOM 669 C CA . LYS A 1 82 ? 3.838 12.241 0.080 1.00 62.53 82 LYS A CA 1
ATOM 670 C C . LYS A 1 82 ? 4.944 11.785 -0.869 1.00 62.53 82 LYS A C 1
ATOM 672 O O . LYS A 1 82 ? 5.916 11.192 -0.415 1.00 62.53 82 LYS A O 1
ATOM 677 N N . GLY A 1 83 ? 4.844 12.114 -2.157 1.00 61.91 83 GLY A N 1
ATOM 678 C CA . GLY A 1 83 ? 5.944 11.922 -3.103 1.00 61.91 83 GLY A CA 1
ATOM 679 C C . GLY A 1 83 ? 5.760 10.798 -4.120 1.00 61.91 83 GLY A C 1
ATOM 680 O O . GLY A 1 83 ? 6.727 10.463 -4.796 1.00 61.91 83 GLY A O 1
ATOM 681 N N . GLY A 1 84 ? 4.553 10.247 -4.298 1.00 69.69 84 GLY A N 1
ATOM 682 C CA . GLY A 1 84 ? 4.293 9.395 -5.461 1.00 69.69 84 GLY A CA 1
ATOM 683 C C . GLY A 1 84 ? 3.146 8.406 -5.313 1.00 69.69 84 GLY A C 1
ATOM 684 O O . GLY A 1 84 ? 2.120 8.688 -4.708 1.00 69.69 84 GLY A O 1
ATOM 685 N N . THR A 1 85 ? 3.314 7.247 -5.936 1.00 74.69 85 THR A N 1
ATOM 686 C CA . THR A 1 85 ? 2.448 6.073 -5.769 1.00 74.69 85 THR A CA 1
ATOM 687 C C . THR A 1 85 ? 3.158 5.072 -4.864 1.00 74.69 85 THR A C 1
ATOM 689 O O . THR A 1 85 ? 4.379 5.140 -4.716 1.00 74.69 85 THR A O 1
ATOM 692 N N . ALA A 1 86 ? 2.407 4.172 -4.225 1.00 77.31 86 ALA A N 1
ATOM 693 C CA . ALA A 1 86 ? 3.017 3.112 -3.430 1.00 77.31 86 ALA A CA 1
ATOM 694 C C . ALA A 1 86 ? 3.945 2.282 -4.337 1.00 77.31 86 ALA A C 1
ATOM 696 O O . ALA A 1 86 ? 3.536 1.941 -5.454 1.00 77.31 86 ALA A O 1
ATOM 697 N N . PRO A 1 87 ? 5.188 2.002 -3.908 1.00 76.06 87 PRO A N 1
ATOM 698 C CA . PRO A 1 87 ? 6.098 1.193 -4.699 1.00 76.06 87 PRO A CA 1
ATOM 699 C C . PRO A 1 87 ? 5.503 -0.213 -4.893 1.00 76.06 87 PRO A C 1
ATOM 701 O O . PRO A 1 87 ? 4.879 -0.736 -3.970 1.00 76.06 87 PRO A O 1
ATOM 704 N N . PRO A 1 88 ? 5.651 -0.816 -6.084 1.00 80.75 88 PRO A N 1
ATOM 705 C CA . PRO A 1 88 ? 5.181 -2.174 -6.335 1.00 80.75 88 PRO A CA 1
ATOM 706 C C . PRO A 1 88 ? 6.023 -3.208 -5.570 1.00 80.75 88 PRO A C 1
ATOM 708 O O . PRO A 1 88 ? 7.214 -2.994 -5.356 1.00 80.75 88 PRO A O 1
ATOM 711 N N . ASP A 1 89 ? 5.423 -4.355 -5.236 1.00 83.56 89 ASP A N 1
ATOM 712 C CA . ASP A 1 89 ? 6.072 -5.450 -4.486 1.00 83.56 89 ASP A CA 1
ATOM 713 C C . ASP A 1 89 ? 7.292 -6.050 -5.201 1.00 83.56 89 ASP A C 1
ATOM 715 O O . ASP A 1 89 ? 8.201 -6.589 -4.571 1.00 83.56 89 ASP A O 1
ATOM 719 N N . SER A 1 90 ? 7.312 -5.966 -6.531 1.00 79.75 90 SER A N 1
ATOM 720 C CA . SER A 1 90 ? 8.398 -6.458 -7.370 1.00 79.75 90 SER A CA 1
ATOM 721 C C . SER A 1 90 ? 8.753 -5.441 -8.443 1.00 79.75 90 SER A C 1
ATOM 723 O O . SER A 1 90 ? 7.871 -4.831 -9.060 1.00 79.75 90 SER A O 1
ATOM 725 N N . GLU A 1 91 ? 10.043 -5.325 -8.738 1.00 80.44 91 GLU A N 1
ATOM 726 C CA . GLU A 1 91 ? 10.508 -4.563 -9.888 1.00 80.44 91 GLU A CA 1
ATOM 727 C C . GLU A 1 91 ? 10.057 -5.229 -11.193 1.00 80.44 91 GLU A C 1
ATOM 729 O O . GLU A 1 91 ? 10.069 -6.452 -11.341 1.00 80.44 91 GLU A O 1
ATOM 734 N N . LYS A 1 92 ? 9.650 -4.411 -12.167 1.00 78.81 92 LYS A N 1
ATOM 735 C CA . LYS A 1 92 ? 9.408 -4.895 -13.526 1.00 78.81 92 LYS A CA 1
ATOM 736 C C . LYS A 1 92 ? 10.749 -5.004 -14.235 1.00 78.81 92 LYS A C 1
ATOM 738 O O . LYS A 1 92 ? 11.427 -3.998 -14.433 1.00 78.81 92 LYS A O 1
ATOM 743 N N . GLU A 1 93 ? 11.113 -6.212 -14.651 1.00 77.56 93 GLU A N 1
ATOM 744 C CA . GLU A 1 93 ? 12.305 -6.408 -15.465 1.00 77.56 93 GLU A CA 1
ATOM 745 C C . GLU A 1 93 ? 12.092 -5.783 -16.851 1.00 77.56 93 GLU A C 1
ATOM 747 O O . GLU A 1 93 ? 11.252 -6.214 -17.646 1.00 77.56 93 GLU A O 1
ATOM 752 N N . HIS A 1 94 ? 12.864 -4.743 -17.154 1.00 78.62 94 HIS A N 1
ATOM 753 C CA . HIS A 1 94 ? 12.907 -4.149 -18.482 1.00 78.62 94 HIS A CA 1
ATOM 754 C C . HIS A 1 94 ? 14.098 -4.721 -19.249 1.00 78.62 94 HIS A C 1
ATOM 756 O O . HIS A 1 94 ? 15.230 -4.259 -19.109 1.00 78.62 94 HIS A O 1
ATOM 762 N N . ILE A 1 95 ? 13.842 -5.713 -20.104 1.00 81.00 95 ILE A N 1
ATOM 763 C CA . ILE A 1 95 ? 14.869 -6.261 -20.995 1.00 81.00 95 ILE A CA 1
ATOM 764 C C . ILE A 1 95 ? 15.174 -5.229 -22.088 1.00 81.00 95 ILE A C 1
ATOM 766 O O . ILE A 1 95 ? 14.490 -5.138 -23.112 1.00 81.00 95 ILE A O 1
ATOM 770 N N . VAL A 1 96 ? 16.224 -4.434 -21.887 1.00 84.94 96 VAL A N 1
ATOM 771 C CA . VAL A 1 96 ? 16.687 -3.460 -22.880 1.00 84.94 96 VAL A CA 1
ATOM 772 C C . VAL A 1 96 ? 17.645 -4.142 -23.855 1.00 84.94 96 VAL A C 1
ATOM 774 O O . VAL A 1 96 ? 18.806 -4.404 -23.540 1.00 84.94 96 VAL A O 1
ATOM 777 N N . ARG A 1 97 ? 17.195 -4.391 -25.091 1.00 78.38 97 ARG A N 1
ATOM 778 C CA . ARG A 1 97 ? 18.112 -4.765 -26.179 1.00 78.38 97 ARG A CA 1
ATOM 779 C C . ARG A 1 97 ? 18.925 -3.544 -26.600 1.00 78.38 97 ARG A C 1
ATOM 781 O O . ARG A 1 97 ? 18.381 -2.613 -27.194 1.00 78.38 97 ARG A O 1
ATOM 788 N N . ARG A 1 98 ? 20.235 -3.573 -26.349 1.00 82.31 98 ARG A N 1
ATOM 789 C CA . ARG A 1 98 ? 21.169 -2.574 -26.886 1.00 82.31 98 ARG A CA 1
ATOM 790 C C . ARG A 1 98 ? 21.195 -2.696 -28.411 1.00 82.31 98 ARG A C 1
ATOM 792 O O . ARG A 1 98 ? 21.576 -3.734 -28.944 1.00 82.31 98 ARG A O 1
ATOM 799 N N . ARG A 1 99 ? 20.753 -1.651 -29.112 1.00 83.81 99 ARG A N 1
ATOM 800 C CA . ARG A 1 99 ? 20.843 -1.543 -30.574 1.00 83.81 99 ARG A CA 1
ATOM 801 C C . ARG A 1 99 ? 21.919 -0.527 -30.928 1.00 83.81 99 ARG A C 1
ATOM 803 O O . ARG A 1 99 ? 22.079 0.473 -30.234 1.00 83.81 99 ARG A O 1
ATOM 810 N N . ILE A 1 100 ? 22.634 -0.782 -32.017 1.00 85.12 100 ILE A N 1
ATOM 811 C CA . ILE A 1 100 ? 23.548 0.197 -32.606 1.00 85.12 100 ILE A CA 1
ATOM 812 C C . ILE A 1 100 ? 22.712 1.376 -33.129 1.00 85.12 100 ILE A C 1
ATOM 814 O O . ILE A 1 100 ? 21.574 1.192 -33.576 1.00 85.12 100 ILE A O 1
ATOM 818 N N . SER A 1 101 ? 23.261 2.591 -33.052 1.00 87.38 101 SER A N 1
ATOM 819 C CA . SER A 1 101 ? 22.604 3.785 -33.584 1.00 87.38 101 SER A CA 1
ATOM 820 C C . SER A 1 101 ? 22.304 3.614 -35.073 1.00 87.38 101 SER A C 1
ATOM 822 O O . SER A 1 101 ? 23.171 3.242 -35.862 1.00 87.38 101 SER A O 1
ATOM 824 N N . LYS A 1 102 ? 21.072 3.932 -35.484 1.00 90.12 102 LYS A N 1
ATOM 825 C CA . LYS A 1 102 ? 20.696 3.915 -36.906 1.00 90.12 102 LYS A CA 1
ATOM 826 C C . LYS A 1 102 ? 21.586 4.855 -37.726 1.00 90.12 102 LYS A C 1
ATOM 828 O O . LYS A 1 102 ? 21.930 4.529 -38.855 1.00 90.12 102 LYS A O 1
ATOM 833 N N . ALA A 1 103 ? 22.000 5.980 -37.138 1.00 92.19 103 ALA A N 1
ATOM 834 C CA . ALA A 1 103 ? 22.834 6.972 -37.808 1.00 92.19 103 ALA A CA 1
ATOM 835 C C . ALA A 1 103 ? 24.227 6.424 -38.163 1.00 92.19 103 ALA A C 1
ATOM 837 O O . ALA A 1 103 ? 24.707 6.658 -39.269 1.00 92.19 103 ALA A O 1
ATOM 838 N N . SER A 1 104 ? 24.855 5.649 -37.270 1.00 90.44 104 SER A N 1
ATOM 839 C CA . SER A 1 104 ? 26.185 5.087 -37.536 1.00 90.44 104 SER A CA 1
ATOM 840 C C . SER A 1 104 ? 26.143 3.975 -38.582 1.00 90.44 104 SER A C 1
ATOM 842 O O . SER A 1 104 ? 27.039 3.898 -39.419 1.00 90.44 104 SER A O 1
ATOM 844 N N . ILE A 1 105 ? 25.086 3.156 -38.587 1.00 94.94 105 ILE A N 1
ATOM 845 C CA . ILE A 1 105 ? 24.880 2.128 -39.619 1.00 94.94 105 ILE A CA 1
ATOM 846 C C . ILE A 1 105 ? 24.737 2.776 -41.000 1.00 94.94 105 ILE A C 1
ATOM 848 O O . ILE A 1 105 ? 25.370 2.330 -41.954 1.00 94.94 105 ILE A O 1
ATOM 852 N N . ILE A 1 106 ? 23.944 3.846 -41.106 1.00 94.75 106 ILE A N 1
ATOM 853 C CA . ILE A 1 106 ? 23.740 4.558 -42.373 1.00 94.75 106 ILE A CA 1
ATOM 854 C C . ILE A 1 106 ? 25.054 5.180 -42.859 1.00 94.75 106 ILE A C 1
ATOM 856 O O . ILE A 1 106 ? 25.416 4.990 -44.017 1.00 94.75 106 ILE A O 1
ATOM 860 N N . ALA A 1 107 ? 25.802 5.859 -41.984 1.00 95.69 107 ALA A N 1
ATOM 861 C CA . ALA A 1 107 ? 27.083 6.461 -42.352 1.00 95.69 107 ALA A CA 1
ATOM 862 C C . ALA A 1 107 ? 28.080 5.413 -42.882 1.00 95.69 107 ALA A C 1
ATOM 864 O O . ALA A 1 107 ? 28.631 5.583 -43.969 1.00 95.69 107 ALA A O 1
ATOM 865 N N . LEU A 1 108 ? 28.253 4.298 -42.161 1.00 94.81 108 LEU A N 1
ATOM 866 C CA . LEU A 1 108 ? 29.123 3.196 -42.587 1.00 94.81 108 LEU A CA 1
ATOM 867 C C . LEU A 1 108 ? 28.678 2.593 -43.924 1.00 94.81 108 LEU A C 1
ATOM 869 O O . LEU A 1 108 ? 29.518 2.321 -44.779 1.00 94.81 108 LEU A O 1
ATOM 873 N N . SER A 1 109 ? 27.370 2.425 -44.130 1.00 95.50 109 SER A N 1
ATOM 874 C CA . SER A 1 109 ? 26.824 1.889 -45.381 1.00 95.50 109 SER A CA 1
ATOM 875 C C . SER A 1 109 ? 27.106 2.796 -46.580 1.00 95.50 109 SER A C 1
ATOM 877 O O . SER A 1 109 ? 27.405 2.289 -47.659 1.00 95.50 109 SER A O 1
ATOM 879 N N . VAL A 1 110 ? 27.015 4.119 -46.414 1.00 96.81 110 VAL A N 1
ATOM 880 C CA . VAL A 1 110 ? 27.289 5.077 -47.497 1.00 96.81 110 VAL A CA 1
ATOM 881 C C . VAL A 1 110 ? 28.775 5.077 -47.851 1.00 96.81 110 VAL A C 1
ATOM 883 O O . VAL A 1 110 ? 29.113 4.958 -49.027 1.00 96.81 110 VAL A O 1
ATOM 886 N N . PHE A 1 111 ? 29.665 5.131 -46.854 1.00 96.00 111 PHE A N 1
ATOM 887 C CA . PHE A 1 111 ? 31.112 5.055 -47.090 1.00 96.00 111 PHE A CA 1
ATOM 888 C C . PHE A 1 111 ? 31.518 3.747 -47.778 1.00 96.00 111 PHE A C 1
ATOM 890 O O . PHE A 1 111 ? 32.285 3.776 -48.741 1.00 96.00 111 PHE A O 1
ATOM 897 N N . ALA A 1 112 ? 30.969 2.613 -47.332 1.00 96.12 112 ALA A N 1
ATOM 898 C CA . ALA A 1 112 ? 31.205 1.321 -47.968 1.00 96.12 112 ALA A CA 1
ATOM 899 C C . ALA A 1 112 ? 30.709 1.304 -49.425 1.00 96.12 112 ALA A C 1
ATOM 901 O O . ALA A 1 112 ? 31.433 0.855 -50.311 1.00 96.12 112 ALA A O 1
ATOM 902 N N . GLY A 1 113 ? 29.517 1.849 -49.690 1.00 96.75 113 GLY A N 1
ATOM 903 C CA . GLY A 1 113 ? 28.961 1.946 -51.042 1.00 96.75 113 GLY A CA 1
ATOM 904 C C . GLY A 1 113 ? 29.838 2.763 -51.994 1.00 96.75 113 GLY A C 1
ATOM 905 O O . GLY A 1 113 ? 30.135 2.307 -53.097 1.00 96.75 113 GLY A O 1
ATOM 906 N N . VAL A 1 114 ? 30.317 3.931 -51.555 1.00 97.50 114 VAL A N 1
ATOM 907 C CA . VAL A 1 114 ? 31.223 4.775 -52.356 1.00 97.50 114 VAL A CA 1
ATOM 908 C C . VAL A 1 114 ? 32.543 4.054 -52.644 1.00 97.50 114 VAL A C 1
ATOM 910 O O . VAL A 1 114 ? 33.014 4.069 -53.782 1.00 97.50 114 VAL A O 1
ATOM 913 N N . GLY A 1 115 ? 33.118 3.374 -51.647 1.00 96.38 115 GLY A N 1
ATOM 914 C CA . GLY A 1 115 ? 34.355 2.606 -51.817 1.00 96.38 115 GLY A CA 1
ATOM 915 C C . GLY A 1 115 ? 34.230 1.480 -52.848 1.00 96.38 115 GLY A C 1
ATOM 916 O O . GLY A 1 115 ? 35.126 1.303 -53.671 1.00 96.38 115 GLY A O 1
ATOM 917 N N . ILE A 1 116 ? 33.101 0.765 -52.857 1.00 97.25 116 ILE A N 1
ATOM 918 C CA . ILE A 1 116 ? 32.835 -0.307 -53.830 1.00 97.25 116 ILE A CA 1
ATOM 919 C C . ILE A 1 116 ? 32.755 0.253 -55.257 1.00 97.25 116 ILE A C 1
ATOM 921 O O . ILE A 1 116 ? 33.341 -0.321 -56.173 1.00 97.25 116 ILE A O 1
ATOM 925 N N . VAL A 1 117 ? 32.076 1.387 -55.454 1.00 97.44 117 VAL A N 1
ATOM 926 C CA . VAL A 1 117 ? 31.967 2.024 -56.779 1.00 97.44 117 VAL A CA 1
ATOM 927 C C . VAL A 1 117 ? 33.339 2.462 -57.293 1.00 97.44 117 VAL A C 1
ATOM 929 O O . VAL A 1 117 ? 33.681 2.177 -58.440 1.00 97.44 117 VAL A O 1
ATOM 932 N N . LEU A 1 118 ? 34.153 3.100 -56.446 1.00 96.00 118 LEU A N 1
ATOM 933 C CA . LEU A 1 118 ? 35.512 3.507 -56.816 1.00 96.00 118 LEU A CA 1
ATOM 934 C C . LEU A 1 118 ? 36.396 2.304 -57.165 1.00 96.00 118 LEU A C 1
ATOM 936 O O . LEU A 1 118 ? 37.120 2.350 -58.157 1.00 96.00 118 LEU A O 1
ATOM 940 N N . ALA A 1 119 ? 36.303 1.212 -56.401 1.00 96.12 119 ALA A N 1
ATOM 941 C CA . ALA A 1 119 ? 37.051 -0.010 -56.684 1.00 96.12 119 ALA A CA 1
ATOM 942 C C . ALA A 1 119 ? 36.705 -0.591 -58.066 1.00 96.12 119 ALA A C 1
ATOM 944 O O . ALA A 1 119 ? 37.610 -0.960 -58.814 1.00 96.12 119 ALA A O 1
ATOM 945 N N . LEU A 1 120 ? 35.421 -0.617 -58.442 1.00 96.44 120 LEU A N 1
ATOM 946 C CA . LEU A 1 120 ? 34.992 -1.086 -59.765 1.00 96.44 120 LEU A CA 1
ATOM 947 C C . LEU A 1 120 ? 35.534 -0.208 -60.897 1.00 96.44 120 LEU A C 1
ATOM 949 O O . LEU A 1 120 ? 35.997 -0.742 -61.902 1.00 96.44 120 LEU A O 1
ATOM 953 N N . ILE A 1 121 ? 35.536 1.118 -60.729 1.00 95.75 121 ILE A N 1
ATOM 954 C CA . ILE A 1 121 ? 36.105 2.045 -61.721 1.00 95.75 121 ILE A CA 1
ATOM 955 C C . ILE A 1 121 ? 37.602 1.781 -61.903 1.00 95.75 121 ILE A C 1
ATOM 957 O O . ILE A 1 121 ? 38.068 1.679 -63.037 1.00 95.75 121 ILE A O 1
ATOM 961 N N . CYS A 1 122 ? 38.347 1.615 -60.807 1.00 93.12 122 CYS A N 1
ATOM 962 C CA . CYS A 1 122 ? 39.774 1.295 -60.863 1.00 93.12 122 CYS A CA 1
ATOM 963 C C . CYS A 1 122 ? 40.040 -0.036 -61.575 1.00 93.12 122 CYS A C 1
ATOM 965 O O . CYS A 1 122 ? 40.975 -0.120 -62.366 1.00 93.12 122 CYS A O 1
ATOM 967 N N . ILE A 1 123 ? 39.217 -1.060 -61.329 1.00 95.12 123 ILE A N 1
ATOM 968 C CA . ILE A 1 123 ? 39.338 -2.362 -62.000 1.00 95.12 123 ILE A CA 1
ATOM 969 C C . ILE A 1 123 ? 39.067 -2.222 -63.501 1.00 95.12 123 ILE A C 1
ATOM 971 O O . ILE A 1 123 ? 39.857 -2.706 -64.306 1.00 95.12 123 ILE A O 1
ATOM 975 N N . VAL A 1 124 ? 37.990 -1.535 -63.892 1.00 94.94 124 VAL A N 1
ATOM 976 C CA . VAL A 1 124 ? 37.655 -1.314 -65.309 1.00 94.94 124 VAL A CA 1
ATOM 977 C C . VAL A 1 124 ? 38.769 -0.543 -66.015 1.00 94.94 124 VAL A C 1
ATOM 979 O O . VAL A 1 124 ? 39.207 -0.943 -67.091 1.00 94.94 124 VAL A O 1
ATOM 982 N N . TYR A 1 125 ? 39.272 0.523 -65.390 1.00 92.88 125 TYR A N 1
ATOM 983 C CA . TYR A 1 125 ? 40.401 1.290 -65.909 1.00 92.88 125 TYR A CA 1
ATOM 984 C C . TYR A 1 125 ? 41.652 0.419 -66.070 1.00 92.88 125 TYR A C 1
ATOM 986 O O . TYR A 1 125 ? 42.298 0.463 -67.116 1.00 92.88 125 TYR A O 1
ATOM 994 N N . ALA A 1 126 ? 41.972 -0.398 -65.062 1.00 91.19 126 ALA A N 1
ATOM 995 C CA . ALA A 1 126 ? 43.116 -1.300 -65.105 1.00 91.19 126 ALA A CA 1
ATOM 996 C C . ALA A 1 126 ? 43.011 -2.307 -66.259 1.00 91.19 126 ALA A C 1
ATOM 998 O O . ALA A 1 126 ? 44.010 -2.551 -66.921 1.00 91.19 126 ALA A O 1
ATOM 999 N N . VAL A 1 127 ? 41.821 -2.848 -66.539 1.00 91.38 127 VAL A N 1
ATOM 1000 C CA . VAL A 1 127 ? 41.608 -3.779 -67.661 1.00 91.38 127 VAL A CA 1
ATOM 1001 C C . VAL A 1 127 ? 41.763 -3.076 -69.012 1.00 91.38 127 VAL A C 1
ATOM 1003 O O . VAL A 1 127 ? 42.486 -3.576 -69.866 1.00 91.38 127 VAL A O 1
ATOM 1006 N N . ILE A 1 128 ? 41.148 -1.903 -69.202 1.00 90.62 128 ILE A N 1
ATOM 1007 C CA . ILE A 1 128 ? 41.201 -1.167 -70.480 1.00 90.62 128 ILE A CA 1
ATOM 1008 C C . ILE A 1 128 ? 42.630 -0.705 -70.802 1.00 90.62 128 ILE A C 1
ATOM 1010 O O . ILE A 1 128 ? 43.091 -0.836 -71.932 1.00 90.62 128 ILE A O 1
ATOM 1014 N N . HIS A 1 129 ? 43.358 -0.172 -69.818 1.00 80.12 129 HIS A N 1
ATOM 1015 C CA . HIS A 1 129 ? 44.713 0.343 -70.040 1.00 80.12 129 HIS A CA 1
ATOM 1016 C C . HIS A 1 129 ? 45.807 -0.731 -70.025 1.00 80.12 129 HIS A C 1
ATOM 1018 O O . HIS A 1 129 ? 46.940 -0.428 -70.391 1.00 80.12 129 HIS A O 1
ATOM 1024 N N . HIS A 1 130 ? 45.488 -1.976 -69.662 1.00 67.69 130 HIS A N 1
ATOM 1025 C CA . HIS A 1 130 ? 46.413 -3.103 -69.799 1.00 67.69 130 HIS A CA 1
ATOM 1026 C C . HIS A 1 130 ? 46.596 -3.536 -71.269 1.00 67.69 130 HIS A C 1
ATOM 1028 O O . HIS A 1 130 ? 47.604 -4.152 -71.593 1.00 67.69 130 HIS A O 1
ATOM 1034 N N . GLU A 1 131 ? 45.666 -3.200 -72.172 1.00 58.44 131 GLU A N 1
ATOM 1035 C CA . GLU A 1 131 ? 45.778 -3.504 -73.613 1.00 58.44 131 GLU A CA 1
ATOM 1036 C C . GLU A 1 131 ? 46.586 -2.458 -74.410 1.00 58.44 131 GLU A C 1
ATOM 1038 O O . GLU A 1 131 ? 46.893 -2.674 -75.580 1.00 58.44 131 GLU A O 1
ATOM 1043 N N . HIS A 1 132 ? 46.949 -1.327 -73.793 1.00 53.53 132 HIS A N 1
ATOM 1044 C CA . HIS A 1 132 ? 47.660 -0.215 -74.442 1.00 53.53 132 HIS A CA 1
ATOM 1045 C C . HIS A 1 132 ? 49.170 -0.148 -74.120 1.00 53.53 132 HIS A C 1
ATOM 1047 O O . HIS A 1 132 ? 49.784 0.901 -74.334 1.00 53.53 132 HIS A O 1
ATOM 1053 N N . VAL A 1 133 ? 49.766 -1.241 -73.626 1.00 47.16 133 VAL A N 1
ATOM 1054 C CA . VAL A 1 133 ? 51.218 -1.394 -73.387 1.00 47.16 133 VAL A CA 1
ATOM 1055 C C . VAL A 1 133 ? 51.805 -2.444 -74.319 1.00 47.16 133 VAL A C 1
ATOM 1057 O O . VAL A 1 133 ? 51.204 -3.535 -74.419 1.00 47.16 133 VAL A O 1
#

Radius of gyration: 41.24 Å; chains: 1; bounding box: 81×45×123 Å

Secondary structure (DSSP, 8-state):
------HHHHHHHHHHHHHHHT-EEEETTEEEEE-TTT--EE-PEEEEEE-TTS-EEEEEEEETTTTEEEESS-HHHHHHTTTSSPPPSS-----------HHHHHHHHHHHHHHHHHHHHHHHHHHHHHTT-